Protein AF-B7IYP8-F1 (afdb_monomer_lite)

Radius of gyration: 30.11 Å; chains: 1; bounding box: 53×28×81 Å

Structure (mmCIF, N/CA/C/O backbone):
data_AF-B7IYP8-F1
#
_entry.id   AF-B7IYP8-F1
#
loop_
_atom_site.group_PDB
_atom_site.id
_atom_site.type_symbol
_atom_site.label_atom_id
_atom_site.label_alt_id
_atom_site.label_comp_id
_atom_site.label_asym_id
_atom_site.label_entity_id
_atom_site.label_seq_id
_atom_site.pdbx_PDB_ins_code
_atom_site.Cartn_x
_atom_site.Cartn_y
_atom_site.Cartn_z
_atom_site.occupancy
_atom_site.B_iso_or_equiv
_atom_site.auth_seq_id
_atom_site.auth_comp_id
_atom_site.auth_asym_id
_atom_site.auth_atom_id
_atom_site.pdbx_PDB_model_num
ATOM 1 N N . MET A 1 1 ? 6.182 -3.158 -3.018 1.00 62.81 1 MET A N 1
ATOM 2 C CA . MET A 1 1 ? 6.231 -4.380 -3.868 1.00 62.81 1 MET A CA 1
ATOM 3 C C . MET A 1 1 ? 6.263 -3.983 -5.337 1.00 62.81 1 MET A C 1
ATOM 5 O O . MET A 1 1 ? 7.059 -4.526 -6.098 1.00 62.81 1 MET A O 1
ATOM 9 N N . TYR A 1 2 ? 5.464 -2.987 -5.717 1.00 74.38 2 TYR A N 1
ATOM 10 C CA . TYR A 1 2 ? 5.405 -2.449 -7.070 1.00 74.38 2 TYR A CA 1
ATOM 11 C C . TYR A 1 2 ? 6.669 -1.676 -7.452 1.00 74.38 2 TYR A C 1
ATOM 13 O O . TYR A 1 2 ? 7.077 -1.742 -8.606 1.00 74.38 2 TYR A O 1
ATOM 21 N N . SER A 1 3 ? 7.372 -1.066 -6.489 1.00 72.56 3 SER A N 1
ATOM 22 C CA . SER A 1 3 ? 8.680 -0.442 -6.741 1.00 72.56 3 SER A CA 1
ATOM 23 C C . SER A 1 3 ? 9.766 -1.452 -7.121 1.00 72.56 3 SER A C 1
ATOM 25 O O . SER A 1 3 ? 10.678 -1.119 -7.862 1.00 72.56 3 SER A O 1
ATOM 27 N N . LEU A 1 4 ? 9.699 -2.693 -6.628 1.0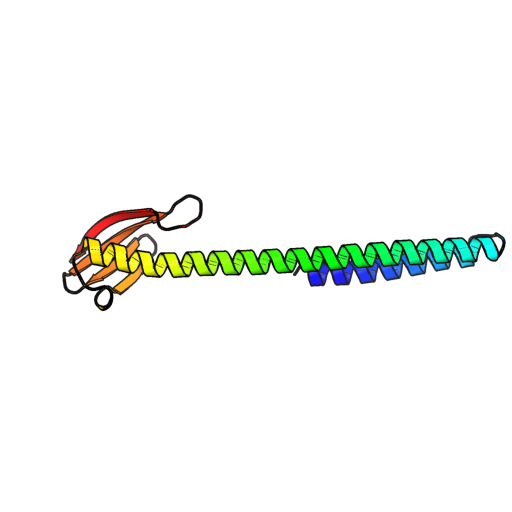0 77.44 4 LEU A N 1
ATOM 28 C CA . LEU A 1 4 ? 10.673 -3.732 -6.988 1.00 77.44 4 LEU A CA 1
ATOM 29 C C . LEU A 1 4 ? 10.415 -4.243 -8.414 1.00 77.44 4 LEU A C 1
ATOM 31 O O . LEU A 1 4 ? 11.342 -4.413 -9.202 1.00 77.44 4 LEU A O 1
ATOM 35 N N . LEU A 1 5 ? 9.136 -4.445 -8.746 1.00 79.56 5 LEU A N 1
ATOM 36 C CA . LEU A 1 5 ? 8.678 -4.818 -10.085 1.00 79.56 5 LEU A CA 1
ATOM 37 C C . LEU A 1 5 ? 8.985 -3.726 -11.116 1.00 79.56 5 LEU A C 1
ATOM 39 O O . LEU A 1 5 ? 9.449 -4.040 -12.210 1.00 79.56 5 LEU A O 1
ATOM 43 N N . SER A 1 6 ? 8.787 -2.451 -10.767 1.00 81.44 6 SER A N 1
ATOM 44 C CA . SER A 1 6 ? 9.129 -1.333 -11.648 1.00 81.44 6 SER A CA 1
ATOM 45 C C . SER A 1 6 ? 10.635 -1.263 -11.900 1.00 81.44 6 SER A C 1
ATOM 47 O O . SER A 1 6 ? 11.053 -1.084 -13.040 1.00 81.44 6 SER A O 1
ATOM 49 N N . LEU A 1 7 ? 11.458 -1.512 -10.879 1.00 80.56 7 LEU A N 1
ATOM 50 C CA . LEU A 1 7 ? 12.918 -1.541 -10.995 1.00 80.56 7 LEU A CA 1
ATOM 51 C C . LEU A 1 7 ? 13.397 -2.704 -11.884 1.00 80.56 7 LEU A C 1
ATOM 53 O O . LEU A 1 7 ? 14.237 -2.508 -12.763 1.00 80.56 7 LEU A O 1
ATOM 57 N N . LEU A 1 8 ? 12.806 -3.894 -11.739 1.00 86.25 8 LEU A N 1
ATOM 58 C CA . LEU A 1 8 ? 13.046 -5.021 -12.648 1.00 86.25 8 LEU A CA 1
ATOM 59 C C . LEU A 1 8 ? 12.645 -4.676 -14.093 1.00 86.25 8 LEU A C 1
ATOM 61 O O . LEU A 1 8 ? 13.406 -4.930 -15.027 1.00 86.25 8 LEU A O 1
ATOM 65 N N . SER A 1 9 ? 11.480 -4.052 -14.277 1.00 84.25 9 SER A N 1
ATOM 66 C CA . SER A 1 9 ? 11.004 -3.607 -15.590 1.00 84.25 9 SER A CA 1
ATOM 67 C C . SER A 1 9 ? 11.943 -2.576 -16.225 1.00 84.25 9 SER A C 1
ATOM 69 O O . SER A 1 9 ? 12.171 -2.626 -17.434 1.00 84.25 9 SER A O 1
ATOM 71 N N . MET A 1 10 ? 12.529 -1.669 -15.436 1.00 86.06 10 MET A N 1
ATOM 72 C CA . MET A 1 10 ? 13.540 -0.725 -15.925 1.00 86.06 10 MET A CA 1
ATOM 73 C C . MET A 1 10 ? 14.792 -1.450 -16.425 1.00 86.06 10 MET A C 1
ATOM 75 O O . MET A 1 10 ? 15.284 -1.124 -17.503 1.00 86.06 10 MET A O 1
ATOM 79 N N . PHE A 1 11 ? 15.291 -2.457 -15.698 1.00 87.88 11 PHE A N 1
ATOM 80 C CA . PHE A 1 11 ? 16.449 -3.237 -16.149 1.00 87.88 11 PHE A CA 1
ATOM 81 C C . PHE A 1 11 ? 16.186 -3.953 -17.474 1.00 87.88 11 PHE A C 1
ATOM 83 O O . PHE A 1 11 ? 17.026 -3.907 -18.373 1.00 87.88 11 PHE A O 1
ATOM 90 N N . ILE A 1 12 ? 15.006 -4.558 -17.628 1.00 90.00 12 ILE A N 1
ATOM 91 C CA . ILE A 1 12 ? 14.602 -5.202 -18.884 1.00 90.00 12 ILE A CA 1
ATOM 92 C C . ILE A 1 12 ? 14.554 -4.173 -20.020 1.00 90.00 12 ILE A C 1
ATOM 94 O O . ILE A 1 12 ? 15.089 -4.428 -21.098 1.00 90.00 12 ILE A O 1
ATOM 98 N N . MET A 1 13 ? 13.985 -2.986 -19.783 1.00 88.88 13 MET A N 1
ATOM 99 C CA . MET A 1 13 ? 13.960 -1.925 -20.794 1.00 88.88 13 MET A CA 1
ATOM 100 C C . MET A 1 13 ? 15.355 -1.441 -21.183 1.00 88.88 13 MET A C 1
ATOM 102 O O . MET A 1 13 ? 15.611 -1.238 -22.366 1.00 88.88 13 MET A O 1
ATOM 106 N N . ILE A 1 14 ? 16.278 -1.300 -20.230 1.00 89.00 14 ILE A N 1
ATOM 107 C CA . ILE A 1 14 ? 17.668 -0.926 -20.527 1.00 89.00 14 ILE A CA 1
ATOM 108 C C . ILE A 1 14 ? 18.321 -1.971 -21.437 1.00 89.00 14 ILE A C 1
ATOM 110 O O . ILE A 1 14 ? 18.944 -1.608 -22.435 1.00 89.00 14 ILE A O 1
ATOM 114 N N . ILE A 1 15 ? 18.134 -3.262 -21.147 1.00 91.56 15 ILE A N 1
ATOM 115 C CA . ILE A 1 15 ? 18.642 -4.351 -21.992 1.00 91.56 15 ILE A CA 1
ATOM 116 C C . ILE A 1 15 ? 18.046 -4.260 -23.404 1.00 91.56 15 ILE A C 1
ATOM 118 O O . ILE A 1 15 ? 18.782 -4.345 -24.385 1.00 91.56 15 ILE A O 1
ATOM 122 N N . LEU A 1 16 ? 16.737 -4.022 -23.526 1.00 88.75 16 LEU A N 1
ATOM 123 C CA . LEU A 1 16 ? 16.075 -3.856 -24.823 1.00 88.75 16 LEU A CA 1
ATOM 124 C C . LEU A 1 16 ? 16.623 -2.660 -25.611 1.00 88.75 16 LEU A C 1
ATOM 126 O O . LEU A 1 16 ? 16.890 -2.792 -26.803 1.00 88.75 16 LEU A O 1
ATOM 130 N N . ILE A 1 17 ? 16.852 -1.517 -24.959 1.00 90.62 17 ILE A N 1
ATOM 131 C CA . ILE A 1 17 ? 17.449 -0.333 -25.596 1.00 90.62 17 ILE A CA 1
ATOM 132 C C . ILE A 1 17 ? 18.843 -0.667 -26.133 1.00 90.62 17 ILE A C 1
ATOM 134 O O . ILE A 1 17 ? 19.159 -0.324 -27.271 1.00 90.62 17 ILE A O 1
ATOM 138 N N . ILE A 1 18 ? 19.665 -1.376 -25.354 1.00 90.44 18 ILE A N 1
ATOM 139 C CA . ILE A 1 18 ? 21.003 -1.803 -25.785 1.00 90.44 18 ILE A CA 1
ATOM 140 C C . ILE A 1 18 ? 20.915 -2.716 -27.014 1.00 90.44 18 ILE A C 1
ATOM 142 O O . ILE A 1 18 ? 21.671 -2.525 -27.966 1.00 90.44 18 ILE A O 1
ATOM 146 N N . LEU A 1 19 ? 19.975 -3.666 -27.035 1.00 91.00 19 LEU A N 1
ATOM 147 C CA . LEU A 1 19 ? 19.762 -4.555 -28.183 1.00 91.00 19 LEU A CA 1
ATOM 148 C C . LEU A 1 19 ? 19.326 -3.786 -29.437 1.00 91.00 19 LEU A C 1
ATOM 150 O O . LEU A 1 19 ? 19.835 -4.051 -30.526 1.00 91.00 19 LEU A O 1
ATOM 154 N N . VAL A 1 20 ? 18.438 -2.798 -29.290 1.00 89.31 20 VAL A N 1
ATOM 155 C CA . VAL A 1 20 ? 18.006 -1.928 -30.396 1.00 89.31 20 VAL A CA 1
ATOM 156 C C . VAL A 1 20 ? 19.180 -1.114 -30.938 1.00 89.31 20 VAL A C 1
ATOM 158 O O . VAL A 1 20 ? 19.398 -1.086 -32.149 1.00 89.31 20 VAL A O 1
ATOM 161 N N . ILE A 1 21 ? 19.982 -0.502 -30.062 1.00 90.06 21 ILE A N 1
ATOM 162 C CA . ILE A 1 21 ? 21.185 0.245 -30.459 1.00 90.06 21 ILE A CA 1
ATOM 163 C C . ILE A 1 21 ? 22.162 -0.674 -31.195 1.00 90.06 21 ILE A C 1
ATOM 165 O O . ILE A 1 21 ? 22.661 -0.314 -32.261 1.00 90.06 21 ILE A O 1
ATOM 169 N N . HIS A 1 22 ? 22.403 -1.875 -30.666 1.00 88.69 22 HIS A N 1
ATOM 170 C CA . HIS A 1 22 ? 23.271 -2.859 -31.302 1.00 88.69 22 HIS A CA 1
ATOM 171 C C . HIS A 1 22 ? 22.778 -3.223 -32.710 1.00 88.69 22 HIS A C 1
ATOM 173 O O . HIS A 1 22 ? 23.574 -3.242 -33.651 1.00 88.69 22 HIS A O 1
ATOM 179 N N . GLY A 1 23 ? 21.469 -3.426 -32.884 1.00 87.50 23 GLY A N 1
ATOM 180 C CA . GLY A 1 23 ? 20.852 -3.658 -34.190 1.00 87.50 23 GLY A CA 1
ATOM 181 C C . GLY A 1 23 ? 21.053 -2.492 -35.162 1.00 87.50 23 GLY A C 1
ATOM 182 O O . GLY A 1 23 ? 21.477 -2.706 -36.296 1.00 87.50 23 GLY A O 1
ATOM 183 N N . ILE A 1 24 ? 20.836 -1.249 -34.719 1.00 87.25 24 ILE A N 1
ATOM 184 C CA . ILE A 1 24 ? 21.041 -0.049 -35.553 1.00 87.25 24 ILE A CA 1
ATOM 185 C C . ILE A 1 24 ? 22.499 0.056 -36.020 1.00 87.25 24 ILE A C 1
ATOM 187 O O . ILE A 1 24 ? 22.769 0.377 -37.179 1.00 87.25 24 ILE A O 1
ATOM 191 N N . VAL A 1 25 ? 23.451 -0.214 -35.126 1.00 86.81 25 VAL A N 1
ATOM 192 C CA . VAL A 1 25 ? 24.881 -0.113 -35.440 1.00 86.81 25 VAL A CA 1
ATOM 193 C C . VAL A 1 25 ? 25.307 -1.188 -36.440 1.00 86.81 25 VAL A C 1
ATOM 195 O O . VAL A 1 25 ? 25.993 -0.860 -37.411 1.00 86.81 25 VAL A O 1
ATOM 198 N N . THR A 1 26 ? 24.892 -2.439 -36.217 1.00 85.94 26 THR A N 1
ATOM 199 C CA . THR A 1 26 ? 25.412 -3.621 -36.928 1.00 85.94 26 THR A CA 1
ATOM 200 C C . THR A 1 26 ? 24.664 -3.973 -38.211 1.00 85.94 26 THR A C 1
ATOM 202 O O . THR A 1 26 ? 25.290 -4.440 -39.156 1.00 85.94 26 THR A O 1
ATOM 205 N N . MET A 1 27 ? 23.347 -3.758 -38.265 1.00 82.62 27 MET A N 1
ATOM 206 C CA . MET A 1 27 ? 22.489 -4.254 -39.354 1.00 82.62 27 MET A CA 1
ATOM 207 C C . MET A 1 27 ? 22.051 -3.160 -40.327 1.00 82.62 27 MET A C 1
ATOM 209 O O . MET A 1 27 ? 21.620 -3.453 -41.440 1.00 82.62 27 MET A O 1
ATOM 213 N N . MET A 1 28 ? 22.116 -1.893 -39.917 1.00 82.31 28 MET A N 1
ATOM 214 C CA . MET A 1 28 ? 21.600 -0.794 -40.724 1.00 82.31 28 MET A CA 1
ATOM 215 C C . MET A 1 28 ? 22.706 -0.245 -41.625 1.00 82.31 28 MET A C 1
ATOM 217 O O . MET A 1 28 ? 23.692 0.285 -41.123 1.00 82.31 28 MET A O 1
ATOM 221 N N . ASP A 1 29 ? 22.554 -0.327 -42.945 1.00 82.88 29 ASP A N 1
ATOM 222 C CA . ASP A 1 29 ? 23.493 0.300 -43.884 1.00 82.88 29 ASP A CA 1
ATOM 223 C C . ASP A 1 29 ? 22.983 1.695 -44.277 1.00 82.88 29 ASP A C 1
ATOM 225 O O . ASP A 1 29 ? 22.190 1.882 -45.202 1.00 82.88 29 ASP A O 1
ATOM 229 N N . ARG A 1 30 ? 23.316 2.677 -43.439 1.00 81.31 30 ARG A N 1
ATOM 230 C CA . ARG A 1 30 ? 22.881 4.077 -43.533 1.00 81.31 30 ARG A CA 1
ATOM 231 C C . ARG A 1 30 ? 24.002 4.994 -43.073 1.00 81.31 30 ARG A C 1
ATOM 233 O O . ARG A 1 30 ? 24.857 4.580 -42.287 1.00 81.31 30 ARG A O 1
ATOM 240 N N . ASP A 1 31 ? 23.921 6.255 -43.484 1.00 88.69 31 ASP A N 1
ATOM 241 C CA . ASP A 1 31 ? 24.843 7.293 -43.037 1.00 88.69 31 ASP A CA 1
ATOM 242 C C . ASP A 1 31 ? 24.926 7.367 -41.510 1.00 88.69 31 ASP A C 1
ATOM 244 O O . ASP A 1 31 ? 23.930 7.235 -40.787 1.00 88.69 31 ASP A O 1
ATOM 248 N N . SER A 1 32 ? 26.138 7.628 -41.023 1.00 84.56 32 SER A N 1
ATOM 249 C CA . SER A 1 32 ? 26.452 7.729 -39.596 1.00 84.56 32 SER A CA 1
ATOM 250 C C . SER A 1 32 ? 25.577 8.753 -38.870 1.00 84.56 32 SER A C 1
ATOM 252 O O . SER A 1 32 ? 25.200 8.524 -37.722 1.00 84.56 32 SER A O 1
ATOM 254 N N . TRP A 1 33 ? 25.192 9.838 -39.550 1.00 84.69 33 TRP A N 1
ATOM 255 C CA . TRP A 1 33 ? 24.304 10.863 -39.001 1.00 84.69 33 TRP A CA 1
ATOM 256 C C . TRP A 1 33 ? 22.910 10.297 -38.682 1.00 84.69 33 TRP A C 1
ATOM 258 O O . TRP A 1 33 ? 22.410 10.496 -37.578 1.00 84.69 33 TRP A O 1
ATOM 268 N N . ILE A 1 34 ? 22.332 9.496 -39.587 1.00 86.00 34 ILE A N 1
ATOM 269 C CA . ILE A 1 34 ? 21.010 8.874 -39.410 1.00 86.00 34 ILE A CA 1
ATOM 270 C C . ILE A 1 34 ? 21.056 7.860 -38.264 1.00 86.00 34 ILE A C 1
ATOM 272 O O . ILE A 1 34 ? 20.159 7.833 -37.419 1.00 86.00 34 ILE A O 1
ATOM 276 N N . LYS A 1 35 ? 22.119 7.045 -38.202 1.00 86.25 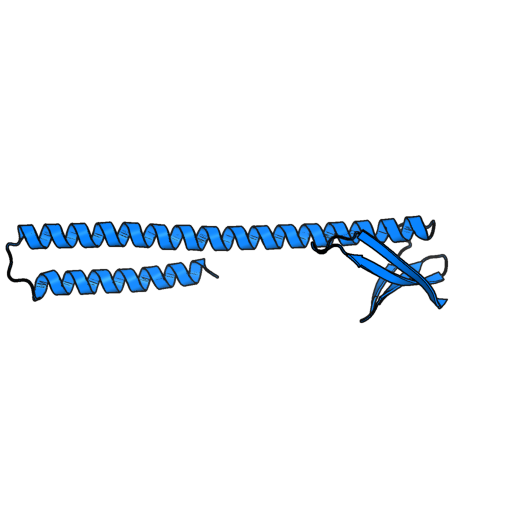35 LYS A N 1
ATOM 277 C CA . LYS A 1 35 ? 22.335 6.098 -37.095 1.00 86.25 35 LYS A CA 1
ATOM 278 C C . LYS A 1 35 ? 22.425 6.823 -35.754 1.00 86.25 35 LYS A C 1
ATOM 280 O O . LYS A 1 35 ? 21.761 6.420 -34.804 1.00 86.25 35 LYS A O 1
ATOM 285 N N . GLY A 1 36 ? 23.207 7.903 -35.695 1.00 84.75 36 GLY A N 1
ATOM 286 C CA . GLY A 1 36 ? 23.356 8.733 -34.502 1.00 84.75 36 GLY A CA 1
ATOM 287 C C . GLY A 1 36 ? 22.015 9.284 -34.023 1.00 84.75 36 GLY A C 1
ATOM 288 O O . GLY A 1 36 ? 21.654 9.084 -32.867 1.00 84.75 36 GLY A O 1
ATOM 289 N N . THR A 1 37 ? 21.231 9.877 -34.927 1.00 89.25 37 THR A N 1
ATOM 290 C CA . THR A 1 37 ? 19.899 10.408 -34.605 1.00 89.25 37 THR A CA 1
ATOM 291 C C . THR A 1 37 ? 18.950 9.329 -34.080 1.00 89.25 37 THR A C 1
ATOM 293 O O . THR A 1 37 ? 18.278 9.547 -33.073 1.00 89.25 37 THR A O 1
ATOM 296 N N . LEU A 1 38 ? 18.913 8.145 -34.700 1.00 88.19 38 LEU A N 1
ATOM 297 C CA . LEU A 1 38 ? 18.054 7.042 -34.249 1.00 88.19 38 LEU A CA 1
ATOM 298 C C . LEU A 1 38 ? 18.461 6.495 -32.876 1.00 88.19 38 LEU A C 1
ATOM 300 O O . LEU A 1 38 ? 17.590 6.198 -32.054 1.00 88.19 38 LEU A O 1
ATOM 304 N N . ILE A 1 39 ? 19.764 6.405 -32.597 1.00 89.31 39 ILE A N 1
ATOM 305 C CA . ILE A 1 39 ? 20.274 6.027 -31.274 1.00 89.31 39 ILE A CA 1
ATOM 306 C C . ILE A 1 39 ? 19.844 7.066 -30.234 1.00 89.31 39 ILE A C 1
ATOM 308 O O . ILE A 1 39 ? 19.298 6.694 -29.197 1.00 89.31 39 ILE A O 1
ATOM 312 N N . THR A 1 40 ? 20.016 8.361 -30.518 1.00 88.38 40 THR A N 1
ATOM 313 C CA . THR A 1 40 ? 19.609 9.437 -29.602 1.00 88.38 40 THR A CA 1
ATOM 314 C C . THR A 1 40 ? 18.111 9.396 -29.300 1.00 88.38 40 THR A C 1
ATOM 316 O O . THR A 1 40 ? 17.727 9.482 -28.135 1.00 88.38 40 THR A O 1
ATOM 319 N N . ILE A 1 41 ? 17.266 9.203 -30.318 1.00 90.06 41 ILE A N 1
ATOM 320 C CA . ILE A 1 41 ? 15.811 9.081 -30.142 1.00 90.06 41 ILE A CA 1
ATOM 321 C C . ILE A 1 41 ? 15.468 7.857 -29.283 1.00 90.06 41 ILE A C 1
ATOM 323 O O . ILE A 1 41 ? 14.664 7.965 -28.357 1.00 90.06 41 ILE A O 1
ATOM 327 N N . SER A 1 42 ? 16.107 6.714 -29.542 1.00 87.69 42 SER A N 1
ATOM 328 C CA . SER A 1 42 ? 15.870 5.471 -28.794 1.00 87.69 42 SER A CA 1
ATOM 329 C C . SER A 1 42 ? 16.240 5.615 -27.316 1.00 87.69 42 SER A C 1
ATOM 331 O O . SER A 1 42 ? 15.484 5.197 -26.440 1.00 87.69 42 SER A O 1
ATOM 333 N N . VAL A 1 43 ? 17.373 6.262 -27.024 1.00 89.25 43 VAL A N 1
ATOM 334 C CA . VAL A 1 43 ? 17.807 6.536 -25.647 1.00 89.25 43 VAL A CA 1
ATOM 335 C C . VAL A 1 43 ? 16.873 7.533 -24.960 1.00 89.25 43 VAL A C 1
ATOM 337 O O . VAL A 1 43 ? 16.518 7.319 -23.801 1.00 89.25 43 VAL A O 1
ATOM 340 N N . MET A 1 44 ? 16.434 8.593 -25.651 1.00 90.44 44 MET A N 1
ATOM 341 C CA . MET A 1 44 ? 15.486 9.563 -25.089 1.00 90.44 44 MET A CA 1
ATOM 342 C C . MET A 1 44 ? 14.146 8.911 -24.740 1.00 90.44 44 MET A C 1
ATOM 344 O O . MET A 1 44 ? 13.695 9.021 -23.601 1.00 90.44 44 MET A O 1
ATOM 348 N N . LEU A 1 45 ? 13.535 8.193 -25.686 1.00 89.50 45 LEU A N 1
ATOM 349 C CA . LEU A 1 45 ? 12.261 7.500 -25.466 1.00 89.50 45 LEU A CA 1
ATOM 350 C C . LEU A 1 45 ? 12.376 6.451 -24.359 1.00 89.50 45 LEU A C 1
ATOM 352 O O . LEU A 1 45 ? 11.509 6.368 -23.486 1.00 89.50 45 LEU A O 1
ATOM 356 N N . GLY A 1 46 ? 13.470 5.690 -24.354 1.00 88.69 46 GLY A N 1
ATOM 357 C CA . GLY A 1 46 ? 13.753 4.707 -23.318 1.00 88.69 46 GLY A CA 1
ATOM 358 C C . GLY A 1 46 ? 13.894 5.329 -21.928 1.00 88.69 46 GLY A C 1
ATOM 359 O O . GLY A 1 46 ? 13.301 4.841 -20.969 1.00 88.69 46 GLY A O 1
ATOM 360 N N . SER A 1 47 ? 14.609 6.450 -21.822 1.00 87.19 47 SER A N 1
ATOM 361 C CA . SER A 1 47 ? 14.811 7.163 -20.554 1.00 87.19 47 SER A CA 1
ATOM 362 C C . SER A 1 47 ? 13.503 7.733 -20.001 1.00 87.19 47 SER A C 1
ATOM 364 O O . SER A 1 47 ? 13.224 7.581 -18.812 1.00 87.19 47 SER A O 1
ATOM 366 N N . VAL A 1 48 ? 12.671 8.333 -20.860 1.00 89.88 48 VAL A N 1
ATOM 367 C CA . VAL A 1 48 ? 11.340 8.835 -20.477 1.00 89.88 48 VAL A CA 1
ATOM 368 C C . VAL A 1 48 ? 10.453 7.686 -19.997 1.00 89.88 48 VAL A C 1
ATOM 370 O O . VAL A 1 48 ? 9.842 7.780 -18.936 1.00 89.88 48 VAL A O 1
ATOM 373 N N . SER A 1 49 ? 10.440 6.569 -20.724 1.00 86.44 49 SER A N 1
ATOM 374 C CA . SER A 1 49 ? 9.652 5.386 -20.358 1.00 86.44 49 SER A CA 1
ATOM 375 C C . SER A 1 49 ? 10.093 4.806 -19.009 1.00 86.44 49 SER A C 1
ATOM 377 O O . SER A 1 49 ? 9.258 4.482 -18.167 1.00 86.44 49 SER A O 1
ATOM 379 N N . CYS A 1 50 ? 11.405 4.723 -18.763 1.00 86.44 50 CYS A N 1
ATOM 380 C CA . CYS A 1 50 ? 11.961 4.282 -17.482 1.00 86.44 50 CYS A CA 1
ATOM 381 C C . CYS A 1 50 ? 11.517 5.187 -16.324 1.00 86.44 50 CYS A C 1
ATOM 383 O O . CYS A 1 50 ? 11.158 4.684 -15.259 1.00 86.44 50 CYS A O 1
ATOM 385 N N . TYR A 1 51 ? 11.514 6.507 -16.531 1.00 86.56 51 TYR A N 1
ATOM 386 C CA . TYR A 1 51 ? 11.063 7.465 -15.524 1.00 86.56 51 TYR A CA 1
ATOM 387 C C . TYR A 1 51 ? 9.587 7.261 -15.157 1.00 86.56 51 TYR A C 1
ATOM 389 O O . TYR A 1 51 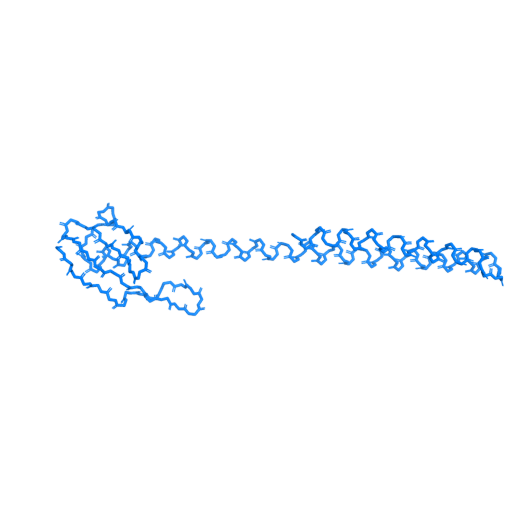? 9.275 7.164 -13.971 1.00 86.56 51 TYR A O 1
ATOM 397 N N . PHE A 1 52 ? 8.705 7.125 -16.153 1.00 86.12 52 PHE A N 1
ATOM 398 C CA . PHE A 1 52 ? 7.274 6.889 -15.922 1.00 86.12 52 PHE A CA 1
ATOM 399 C C . PHE A 1 52 ? 7.011 5.589 -15.156 1.00 86.12 52 PHE A C 1
ATOM 401 O O . PHE A 1 52 ? 6.275 5.585 -14.174 1.00 86.12 52 PHE A O 1
ATOM 408 N N . ILE A 1 53 ? 7.652 4.485 -15.554 1.00 85.25 53 ILE A N 1
ATOM 409 C CA . ILE A 1 53 ? 7.486 3.190 -14.874 1.00 85.25 53 ILE A CA 1
ATOM 410 C C . ILE A 1 53 ? 7.922 3.281 -13.407 1.00 85.25 53 ILE A C 1
ATOM 412 O O . ILE A 1 53 ? 7.254 2.752 -12.515 1.00 85.25 53 ILE A O 1
ATOM 416 N N . TYR A 1 54 ? 9.027 3.977 -13.138 1.00 81.88 54 TYR A N 1
ATOM 417 C CA . TYR A 1 54 ? 9.502 4.173 -11.775 1.00 81.88 54 TYR A CA 1
ATOM 418 C C . TYR A 1 54 ? 8.566 5.061 -10.946 1.00 81.88 54 TYR A C 1
ATOM 420 O O . TYR A 1 54 ? 8.272 4.726 -9.795 1.00 81.88 54 TYR A O 1
ATOM 428 N N . SER A 1 55 ? 8.085 6.177 -11.509 1.00 83.06 55 SER A N 1
ATOM 429 C CA . SER A 1 55 ? 7.203 7.106 -10.794 1.00 83.06 55 SER A CA 1
ATOM 430 C C . SER A 1 55 ? 5.867 6.460 -10.436 1.00 83.06 55 SER A C 1
ATOM 432 O O . SER A 1 55 ? 5.423 6.587 -9.296 1.00 83.06 55 SER A O 1
ATOM 434 N N . GLU A 1 56 ? 5.275 5.717 -11.371 1.00 82.19 56 GLU A N 1
ATOM 435 C CA . GLU A 1 56 ? 4.034 4.965 -11.155 1.00 82.19 56 GLU A CA 1
ATOM 436 C C . GLU A 1 56 ? 4.221 3.880 -10.091 1.00 82.19 56 GLU A C 1
ATOM 438 O O . GLU A 1 56 ? 3.456 3.809 -9.131 1.00 82.19 56 GLU A O 1
ATOM 443 N N . GLY A 1 57 ? 5.299 3.089 -10.182 1.00 77.81 57 GLY A N 1
ATOM 444 C CA . GLY A 1 57 ? 5.592 2.054 -9.186 1.00 77.81 57 GLY A CA 1
ATOM 445 C C . GLY A 1 57 ? 5.754 2.615 -7.768 1.00 77.81 57 GLY A C 1
ATOM 446 O O . GLY A 1 57 ? 5.269 2.020 -6.803 1.00 77.81 57 GLY A O 1
ATOM 447 N N . ARG A 1 58 ? 6.382 3.791 -7.640 1.00 80.44 58 ARG A N 1
ATOM 448 C CA . ARG A 1 58 ? 6.539 4.486 -6.355 1.00 80.44 58 ARG A CA 1
ATOM 449 C C . ARG A 1 58 ? 5.221 5.065 -5.840 1.00 80.44 58 ARG A C 1
ATOM 451 O O . ARG A 1 58 ? 4.969 5.005 -4.638 1.00 80.44 58 ARG A O 1
ATOM 458 N N . SER A 1 59 ? 4.400 5.635 -6.721 1.00 81.69 59 SER A N 1
ATOM 459 C CA . SER A 1 59 ? 3.090 6.185 -6.358 1.00 81.69 59 SER A CA 1
ATOM 460 C C . SER A 1 59 ? 2.136 5.085 -5.887 1.00 81.69 59 SER A C 1
ATOM 462 O O . SER A 1 59 ? 1.512 5.233 -4.838 1.00 81.69 59 SER A O 1
ATOM 464 N N . ALA A 1 60 ? 2.115 3.943 -6.580 1.00 76.50 60 ALA A N 1
ATOM 465 C CA . ALA A 1 60 ? 1.319 2.781 -6.198 1.00 76.50 60 ALA A CA 1
ATOM 466 C C . ALA A 1 60 ? 1.709 2.237 -4.814 1.00 76.50 60 ALA A C 1
ATOM 468 O O . ALA A 1 60 ? 0.843 2.004 -3.972 1.00 76.50 60 ALA A O 1
ATOM 469 N N . ASP A 1 61 ? 3.010 2.089 -4.538 1.00 77.12 61 ASP A N 1
ATOM 470 C CA . ASP A 1 61 ? 3.470 1.665 -3.210 1.00 77.12 61 ASP A CA 1
ATOM 471 C C . ASP A 1 61 ? 3.096 2.697 -2.122 1.00 77.12 61 ASP A C 1
ATOM 473 O O . ASP A 1 61 ? 2.717 2.306 -1.017 1.00 77.12 61 ASP A O 1
ATOM 477 N N . ALA A 1 62 ? 3.149 4.002 -2.416 1.00 77.00 62 ALA A N 1
ATOM 478 C CA . ALA A 1 62 ? 2.750 5.046 -1.469 1.00 77.00 62 ALA A CA 1
ATOM 479 C C . ALA A 1 62 ? 1.245 5.016 -1.153 1.00 77.00 62 ALA A C 1
ATOM 481 O O . ALA A 1 62 ? 0.877 5.095 0.019 1.00 77.00 62 ALA A O 1
ATOM 482 N N . ALA A 1 63 ? 0.396 4.839 -2.168 1.00 78.38 63 ALA A N 1
ATOM 483 C CA . ALA A 1 63 ? -1.054 4.738 -2.003 1.00 78.38 63 ALA A CA 1
ATOM 484 C C . ALA A 1 63 ? -1.451 3.525 -1.147 1.00 78.38 63 ALA A C 1
ATOM 486 O O . ALA A 1 63 ? -2.316 3.627 -0.284 1.00 78.38 63 ALA A O 1
ATOM 487 N N . ILE A 1 64 ? -0.765 2.393 -1.329 1.00 76.38 64 ILE A N 1
ATOM 488 C CA . ILE A 1 64 ? -0.979 1.189 -0.516 1.00 76.38 64 ILE A CA 1
ATOM 489 C C . ILE A 1 64 ? -0.560 1.425 0.938 1.00 76.38 64 ILE A C 1
ATOM 491 O O . ILE A 1 64 ? -1.260 1.039 1.869 1.00 76.38 64 ILE A O 1
ATOM 495 N N . ILE A 1 65 ? 0.582 2.075 1.170 1.00 81.88 65 ILE A N 1
ATOM 496 C CA . ILE A 1 65 ? 1.007 2.413 2.536 1.00 81.88 65 ILE A CA 1
ATOM 497 C C . ILE A 1 65 ? -0.018 3.336 3.204 1.00 81.88 65 ILE A C 1
ATOM 499 O O . ILE A 1 65 ? -0.290 3.203 4.398 1.00 81.88 65 ILE A O 1
ATOM 503 N N . GLU A 1 66 ? -0.578 4.281 2.454 1.00 80.94 66 GLU A N 1
ATOM 504 C CA . GLU A 1 66 ? -1.611 5.180 2.953 1.00 80.94 66 GLU A CA 1
ATOM 505 C C . GLU A 1 66 ? -2.918 4.443 3.266 1.00 80.94 66 GLU A C 1
ATOM 507 O O . GLU A 1 66 ? -3.474 4.659 4.344 1.00 80.94 66 GLU A O 1
ATOM 512 N N . SER A 1 67 ? -3.351 3.510 2.412 1.00 79.31 67 SER A N 1
ATOM 513 C CA . SER A 1 67 ? -4.543 2.696 2.671 1.00 79.31 67 SER A CA 1
ATOM 514 C C . SER A 1 67 ? -4.379 1.843 3.929 1.00 79.31 67 SER A C 1
ATOM 516 O O . SER A 1 67 ? -5.242 1.883 4.800 1.00 79.31 67 SER A O 1
ATOM 518 N N . TYR A 1 68 ? -3.233 1.175 4.107 1.00 78.75 68 TYR A N 1
ATOM 519 C CA . TYR A 1 68 ? -2.951 0.413 5.329 1.00 78.75 68 TYR A CA 1
ATOM 520 C C . TYR A 1 68 ? -2.926 1.298 6.579 1.00 78.75 68 TYR A C 1
ATOM 522 O O . TYR A 1 68 ? -3.425 0.909 7.633 1.00 78.75 68 TYR A O 1
ATOM 530 N N . LYS A 1 69 ? -2.372 2.513 6.487 1.00 82.38 69 LYS A N 1
ATOM 531 C CA . LYS A 1 69 ? -2.421 3.474 7.601 1.00 82.38 69 LYS A CA 1
ATOM 532 C C . LYS A 1 69 ? -3.851 3.898 7.919 1.00 82.38 69 LYS A C 1
ATOM 534 O O . LYS A 1 69 ? -4.175 4.097 9.088 1.00 82.38 69 LYS A O 1
ATOM 539 N N . GLN A 1 70 ? -4.687 4.080 6.904 1.00 80.94 70 GLN A N 1
ATOM 540 C CA . GLN A 1 70 ? -6.087 4.437 7.089 1.00 80.94 70 GLN A CA 1
ATOM 541 C C . GLN A 1 70 ? -6.875 3.287 7.724 1.00 80.94 70 GLN A C 1
ATOM 543 O O . GLN A 1 70 ? -7.619 3.530 8.671 1.00 80.94 70 GLN A O 1
ATOM 548 N N . GLU A 1 71 ? -6.672 2.051 7.272 1.00 79.69 71 GLU A N 1
ATOM 549 C CA . GLU A 1 71 ? -7.269 0.853 7.871 1.00 79.69 71 GLU A CA 1
ATOM 550 C C . GLU A 1 71 ? -6.846 0.682 9.333 1.00 79.69 71 GLU A C 1
ATOM 552 O O . GLU A 1 71 ? -7.699 0.507 10.200 1.00 79.69 71 GLU A O 1
ATOM 557 N N . ALA A 1 72 ? -5.554 0.839 9.636 1.00 78.94 72 ALA A N 1
ATOM 558 C CA . ALA A 1 72 ? -5.051 0.780 11.007 1.00 78.94 72 ALA A CA 1
ATOM 559 C C . ALA A 1 72 ? -5.703 1.844 11.907 1.00 78.94 72 ALA A C 1
ATOM 561 O O . ALA A 1 72 ? -6.113 1.542 13.026 1.00 78.94 72 ALA A O 1
ATOM 562 N N . LYS A 1 73 ? -5.875 3.076 11.404 1.00 82.06 73 LYS A N 1
ATOM 563 C CA . LYS A 1 73 ? -6.595 4.139 12.127 1.00 82.06 73 LYS A CA 1
ATOM 564 C C . LYS A 1 73 ? -8.068 3.805 12.348 1.00 82.06 73 LYS A C 1
ATOM 566 O O . LYS A 1 73 ? -8.605 4.112 13.408 1.00 82.06 73 LYS A O 1
ATOM 571 N N . ILE A 1 74 ? -8.734 3.208 11.358 1.00 79.88 74 ILE A N 1
ATOM 572 C CA . ILE A 1 74 ? -10.127 2.763 11.497 1.00 79.88 74 ILE A CA 1
ATOM 573 C C . ILE A 1 74 ? -10.217 1.686 12.578 1.00 79.88 74 ILE A C 1
ATOM 575 O O . ILE A 1 74 ? -11.090 1.761 13.437 1.00 79.88 74 ILE A O 1
ATOM 579 N N . GLN A 1 75 ? -9.293 0.726 12.583 1.00 81.69 75 GLN A N 1
ATOM 580 C CA . GLN A 1 75 ? -9.263 -0.347 13.569 1.00 81.69 75 GLN A CA 1
ATOM 581 C C . GLN A 1 75 ? -9.003 0.175 14.990 1.00 81.69 75 GLN A C 1
ATOM 583 O O . GLN A 1 75 ? -9.699 -0.228 15.921 1.00 81.69 75 GLN A O 1
ATOM 588 N N . GLU A 1 76 ? -8.059 1.102 15.154 1.00 83.25 76 GLU A N 1
ATOM 589 C CA . GLU A 1 76 ? -7.783 1.763 16.433 1.00 83.25 76 GLU A CA 1
ATOM 590 C C . GLU A 1 76 ? -9.011 2.538 16.937 1.00 83.25 76 GLU A C 1
ATOM 592 O O . GLU A 1 76 ? -9.429 2.367 18.084 1.00 83.25 76 GLU A O 1
ATOM 597 N N . ASN A 1 77 ? -9.649 3.334 16.069 1.00 83.19 77 ASN A N 1
ATOM 598 C CA . ASN A 1 77 ? -10.849 4.081 16.447 1.00 83.19 77 ASN A CA 1
ATOM 599 C C . ASN A 1 77 ? -12.008 3.144 16.816 1.00 83.19 77 ASN A C 1
ATOM 601 O O . ASN A 1 77 ? -12.668 3.349 17.832 1.00 83.19 77 ASN A O 1
ATOM 605 N N . ASN A 1 78 ? -12.207 2.074 16.041 1.00 84.44 78 ASN A N 1
ATOM 606 C CA . ASN A 1 78 ? -13.211 1.057 16.331 1.00 84.44 78 ASN A CA 1
ATOM 607 C C . ASN A 1 78 ? -12.976 0.408 17.698 1.00 84.44 78 ASN A C 1
ATOM 609 O O . ASN A 1 78 ? -13.937 0.214 18.432 1.00 84.44 78 ASN A O 1
ATOM 613 N N . GLN A 1 79 ? -11.732 0.083 18.069 1.00 82.88 79 GLN A N 1
ATOM 614 C CA . GLN A 1 79 ? -11.448 -0.468 19.398 1.00 82.88 79 GLN A CA 1
ATOM 615 C C . GLN A 1 79 ? -11.883 0.505 20.496 1.00 82.88 79 GLN A C 1
ATOM 617 O O . GLN A 1 79 ? -12.654 0.126 21.375 1.00 82.88 79 GLN A O 1
ATOM 622 N N . VAL A 1 80 ? -11.461 1.769 20.422 1.00 85.00 80 VAL A N 1
ATOM 623 C CA . VAL A 1 80 ? -11.826 2.786 21.422 1.00 85.00 80 VAL A CA 1
ATOM 624 C C . VAL A 1 80 ? -13.346 2.977 21.504 1.00 85.00 80 VAL A C 1
ATOM 626 O O . VAL A 1 80 ? -13.901 3.082 22.601 1.00 85.00 80 VAL A O 1
ATOM 629 N N . GLU A 1 81 ? -14.037 2.998 20.365 1.00 85.00 81 GLU A N 1
ATOM 630 C CA . GLU A 1 81 ? -15.496 3.119 20.311 1.00 85.00 81 GLU A CA 1
ATOM 631 C C . GLU A 1 81 ? -16.218 1.884 20.863 1.00 85.00 81 GLU A C 1
ATOM 633 O O . GLU A 1 81 ? -17.220 2.044 21.559 1.00 85.00 81 GLU A O 1
ATOM 638 N N . GLN A 1 82 ? -15.699 0.669 20.644 1.00 85.81 82 GLN A N 1
ATOM 639 C CA . GLN A 1 82 ? -16.255 -0.560 21.227 1.00 85.81 82 GLN A CA 1
ATOM 640 C C . GLN A 1 82 ? -16.273 -0.489 22.750 1.00 85.81 82 GLN A C 1
ATOM 642 O O . GLN A 1 82 ? -17.315 -0.720 23.365 1.00 85.81 82 GLN A O 1
ATOM 647 N N . TYR A 1 83 ? -15.144 -0.128 23.361 1.00 85.00 83 TYR A N 1
ATOM 648 C CA . TYR A 1 83 ? -15.053 -0.002 24.814 1.00 85.00 83 TYR A CA 1
ATOM 649 C C . TYR A 1 83 ? -16.025 1.051 25.358 1.00 85.00 83 TYR A C 1
ATOM 651 O O . TYR A 1 83 ? -16.705 0.795 26.351 1.00 85.00 83 TYR A O 1
ATOM 659 N N . LYS A 1 84 ? -16.145 2.206 24.688 1.00 86.56 84 LYS A N 1
ATOM 660 C CA . LYS A 1 84 ? -17.091 3.264 25.078 1.00 86.56 84 LYS A CA 1
ATOM 661 C C . LYS A 1 84 ? -18.547 2.820 24.963 1.00 86.56 84 LYS A C 1
ATOM 663 O O . LYS A 1 84 ? -19.292 2.957 25.923 1.00 86.56 84 LYS A O 1
ATOM 668 N N . LEU A 1 85 ? -18.947 2.234 23.834 1.00 87.12 85 LEU A N 1
ATOM 669 C CA . LEU A 1 85 ? -20.325 1.779 23.616 1.00 87.12 85 LEU A CA 1
ATOM 670 C C . LEU A 1 85 ? -20.749 0.712 24.625 1.00 87.12 85 LEU A C 1
ATOM 672 O O . LEU A 1 85 ? -21.884 0.714 25.100 1.00 87.12 85 LEU A O 1
ATOM 676 N N . VAL A 1 86 ? -19.840 -0.205 24.952 1.00 86.62 86 VAL A N 1
ATOM 677 C CA . VAL A 1 86 ? -20.091 -1.251 25.943 1.00 86.62 86 VAL A CA 1
ATOM 678 C C . VAL A 1 86 ? -20.178 -0.659 27.349 1.00 86.62 86 VAL A C 1
ATOM 680 O O . VAL A 1 86 ? -21.103 -1.000 28.086 1.00 86.62 86 VAL A O 1
ATOM 683 N N . ALA A 1 87 ? -19.267 0.250 27.706 1.00 87.19 87 ALA A N 1
ATOM 684 C CA . ALA A 1 87 ? -19.284 0.948 28.989 1.00 87.19 87 ALA A CA 1
ATOM 685 C C . ALA A 1 87 ? -20.578 1.754 29.181 1.00 87.19 87 ALA A C 1
ATOM 687 O O . ALA A 1 87 ? -21.236 1.612 30.213 1.00 87.19 87 ALA A O 1
ATOM 688 N N . ASP A 1 88 ? -21.005 2.503 28.162 1.00 87.56 88 ASP A N 1
ATOM 689 C CA . ASP A 1 88 ? -22.242 3.287 28.181 1.00 87.56 88 ASP A CA 1
ATOM 690 C C . ASP A 1 88 ? -23.476 2.386 28.318 1.00 87.56 88 ASP A C 1
ATOM 692 O O . ASP A 1 88 ? -24.339 2.625 29.168 1.00 87.56 88 ASP A O 1
ATOM 696 N N . LYS A 1 89 ? -23.553 1.299 27.535 1.00 85.81 89 LYS A N 1
ATOM 697 C CA . LYS A 1 89 ? -24.709 0.388 27.550 1.00 85.81 89 LYS A CA 1
ATOM 698 C C . LYS A 1 89 ? -24.818 -0.404 28.851 1.00 85.81 89 LYS A C 1
ATOM 700 O O . LYS A 1 89 ? -25.925 -0.664 29.318 1.00 85.81 89 LYS A O 1
ATOM 705 N N . LEU A 1 90 ? -23.685 -0.759 29.455 1.00 86.31 90 LEU A N 1
ATOM 706 C CA . LEU A 1 90 ? -23.635 -1.424 30.757 1.00 86.31 90 LEU A CA 1
ATOM 707 C C . LEU A 1 90 ? -23.602 -0.436 31.929 1.00 86.31 90 LEU A C 1
ATOM 709 O O . LEU A 1 90 ? -23.613 -0.882 33.076 1.00 86.31 90 LEU A O 1
ATOM 713 N N . GLN A 1 91 ? -23.597 0.880 31.683 1.00 87.19 91 GLN A N 1
ATOM 714 C CA . GLN A 1 91 ? -23.435 1.934 32.693 1.00 87.19 91 GLN A CA 1
ATOM 715 C C . GLN A 1 91 ? -22.258 1.651 33.646 1.00 87.19 91 GLN A C 1
ATOM 717 O O . GLN A 1 91 ? -22.414 1.688 34.872 1.00 87.19 91 GLN A O 1
ATOM 722 N N . THR A 1 92 ? -21.113 1.260 33.091 1.00 86.38 92 THR A N 1
ATOM 723 C CA . THR A 1 92 ? -19.865 1.014 33.826 1.00 86.38 92 THR A CA 1
ATOM 724 C C . THR A 1 92 ? -18.756 1.918 33.288 1.00 86.38 92 THR A C 1
ATOM 726 O O . THR A 1 92 ? -18.950 2.649 32.321 1.00 86.38 92 THR A O 1
ATOM 729 N N . GLN A 1 93 ? -17.604 1.923 33.946 1.00 84.31 93 GLN A N 1
ATOM 730 C CA . GLN A 1 93 ? -16.448 2.689 33.494 1.00 84.31 93 GLN A CA 1
ATOM 731 C C . GLN A 1 93 ? -15.643 1.874 32.473 1.00 84.31 93 GLN A C 1
ATOM 733 O O . GLN A 1 93 ? -15.560 0.651 32.569 1.00 84.31 93 GLN A O 1
ATOM 738 N N . VAL A 1 94 ? -15.058 2.555 31.484 1.00 83.81 94 VAL A N 1
ATOM 739 C CA . VAL A 1 94 ? -14.311 1.931 30.375 1.00 83.81 94 VAL A CA 1
ATOM 740 C C . VAL A 1 94 ? -13.137 1.072 30.863 1.00 83.81 94 VAL A C 1
ATOM 742 O O . VAL A 1 94 ? -12.884 0.009 30.308 1.00 83.81 94 VAL A O 1
ATOM 745 N N . ASP A 1 95 ? -12.454 1.496 31.925 1.00 85.12 95 ASP A N 1
ATOM 746 C CA . ASP A 1 95 ? -11.330 0.792 32.560 1.00 85.12 95 ASP A CA 1
ATOM 747 C C . ASP A 1 95 ? -11.726 -0.539 33.216 1.00 85.12 95 ASP A C 1
ATOM 749 O O . ASP A 1 95 ? -10.875 -1.395 33.452 1.00 85.12 95 ASP A O 1
ATOM 753 N N . LYS A 1 96 ? -13.019 -0.736 33.480 1.00 82.81 96 LYS A N 1
ATOM 754 C CA . LYS A 1 96 ? -13.571 -1.976 34.033 1.00 82.81 96 LYS A CA 1
ATOM 755 C C . LYS A 1 96 ? -14.126 -2.918 32.972 1.00 82.81 96 LYS A C 1
ATOM 757 O O . LYS A 1 96 ? -14.658 -3.966 33.328 1.00 82.81 96 LYS A O 1
ATOM 762 N N . VAL A 1 97 ? -14.041 -2.556 31.693 1.00 86.69 97 VAL A N 1
ATOM 763 C CA . VAL A 1 97 ? -14.504 -3.385 30.579 1.00 86.69 97 VAL A CA 1
ATOM 764 C C . VAL A 1 97 ? -13.320 -4.137 29.986 1.00 86.69 97 VAL A C 1
ATOM 766 O O . VAL A 1 97 ? -12.389 -3.538 29.460 1.00 86.69 97 VAL A O 1
ATOM 769 N N . ILE A 1 98 ? -13.380 -5.465 30.017 1.00 87.62 98 ILE A N 1
ATOM 770 C CA . ILE A 1 98 ? -12.420 -6.342 29.342 1.00 87.62 98 ILE A CA 1
ATOM 771 C C . ILE A 1 98 ? -13.141 -7.009 28.171 1.00 87.62 98 ILE A C 1
ATOM 773 O O . ILE A 1 98 ? -14.161 -7.667 28.369 1.00 87.62 98 ILE A O 1
ATOM 777 N N . LEU A 1 99 ? -12.618 -6.825 26.960 1.00 86.94 99 LEU A N 1
ATOM 778 C CA . LEU A 1 99 ? -13.124 -7.438 25.732 1.00 86.94 99 LEU A CA 1
ATOM 779 C C . LEU A 1 99 ? -12.168 -8.551 25.297 1.00 86.94 99 LEU A C 1
ATOM 781 O O . LEU A 1 99 ? -10.984 -8.296 25.099 1.00 86.94 99 LEU A O 1
ATOM 785 N N . GLU A 1 100 ? -12.689 -9.762 25.132 1.00 86.94 100 GLU A N 1
ATOM 786 C CA . GLU A 1 100 ? -11.959 -10.924 24.615 1.00 86.94 100 GLU A CA 1
ATOM 787 C C . GLU A 1 100 ? -12.620 -11.390 23.314 1.00 86.94 100 GLU A C 1
ATOM 789 O O . GLU A 1 100 ? -13.840 -11.565 23.266 1.00 86.94 100 GLU A O 1
ATOM 794 N N . ASP A 1 101 ? -11.833 -11.594 22.260 1.00 85.25 101 ASP A N 1
ATOM 795 C CA . ASP A 1 101 ? -12.324 -12.140 20.993 1.00 85.25 101 ASP A CA 1
ATOM 796 C C . ASP A 1 101 ? -12.483 -13.665 21.089 1.00 85.25 101 ASP A C 1
ATOM 798 O O . ASP A 1 101 ? -11.517 -14.386 21.339 1.00 85.25 101 ASP A O 1
ATOM 802 N N . ILE A 1 102 ? -13.711 -14.153 20.894 1.00 84.88 102 ILE A N 1
ATOM 803 C CA . ILE A 1 102 ? -14.055 -15.570 20.708 1.00 84.88 102 ILE A CA 1
ATOM 804 C C . ILE A 1 102 ? -14.573 -15.717 19.268 1.00 84.88 102 ILE A C 1
ATOM 806 O O . ILE A 1 102 ? -15.150 -14.770 18.740 1.00 84.88 102 ILE A O 1
ATOM 810 N N . GLU A 1 103 ? -14.350 -16.867 18.617 1.00 77.00 103 GLU A N 1
ATOM 811 C CA . GLU A 1 103 ? -14.583 -17.075 17.168 1.00 77.00 103 GLU A CA 1
ATOM 812 C C . GLU A 1 103 ? -15.872 -16.432 16.621 1.00 77.00 103 GLU A C 1
ATOM 814 O O . GLU A 1 103 ? -15.815 -15.743 15.606 1.00 77.00 103 GLU A O 1
ATOM 819 N N . ASP A 1 104 ? -16.998 -16.575 17.327 1.00 79.81 104 ASP A N 1
ATOM 820 C CA . ASP A 1 104 ? -18.301 -16.066 16.877 1.00 79.81 104 ASP A CA 1
ATOM 821 C C . ASP A 1 104 ? -18.806 -14.830 17.645 1.00 79.81 104 ASP A C 1
ATOM 823 O O . ASP A 1 104 ? -19.869 -14.292 17.330 1.00 79.81 104 ASP A O 1
ATOM 827 N N . TYR A 1 105 ? -18.121 -14.397 18.708 1.00 83.25 105 TYR A N 1
ATOM 828 C CA . TYR A 1 105 ? -18.579 -13.289 19.553 1.00 83.25 105 TYR A CA 1
ATOM 829 C C . TYR A 1 105 ? -17.465 -12.695 20.412 1.00 83.25 105 TYR A C 1
ATOM 831 O O . TYR A 1 105 ? -16.504 -13.359 20.776 1.00 83.25 105 TYR A O 1
ATOM 839 N N . LYS A 1 106 ? -17.638 -11.452 20.859 1.00 87.12 106 LYS A N 1
ATOM 840 C CA . LYS A 1 106 ? -16.769 -10.870 21.885 1.00 87.12 106 LYS A CA 1
ATOM 841 C C . LYS A 1 106 ? -17.313 -11.188 23.270 1.00 87.12 106 LYS A C 1
ATOM 843 O O . LYS A 1 106 ? -18.475 -10.918 23.568 1.00 87.12 106 LYS A O 1
ATOM 848 N N . LYS A 1 107 ? -16.488 -11.748 24.146 1.00 89.19 107 LYS A N 1
ATOM 849 C CA . LYS A 1 107 ? -16.816 -11.867 25.566 1.00 89.19 107 LYS A CA 1
ATOM 850 C C . LYS A 1 107 ? -16.464 -10.555 26.257 1.00 89.19 107 LYS A C 1
ATOM 852 O O . LYS A 1 107 ? -15.331 -10.092 26.192 1.00 89.19 107 LYS A O 1
ATOM 857 N N . VAL A 1 108 ? -17.443 -9.965 26.929 1.00 89.88 108 VAL A N 1
ATOM 858 C CA . VAL A 1 108 ? -17.279 -8.754 27.731 1.00 89.88 108 VAL A CA 1
ATOM 859 C C . VAL A 1 108 ? -17.276 -9.147 29.194 1.00 89.88 108 VAL A C 1
ATOM 861 O O . VAL A 1 108 ? -18.265 -9.679 29.688 1.00 89.88 108 VAL A O 1
ATOM 864 N N . THR A 1 109 ? -16.203 -8.854 29.910 1.00 87.62 109 THR A N 1
ATOM 865 C CA . THR A 1 109 ? -16.154 -9.004 31.365 1.00 87.62 109 THR A CA 1
ATOM 866 C C . THR A 1 109 ? -16.176 -7.620 31.995 1.00 87.62 109 THR A C 1
ATOM 868 O O . THR A 1 109 ? -15.363 -6.770 31.641 1.00 87.62 109 THR A O 1
ATOM 871 N N . THR A 1 110 ? -17.122 -7.386 32.903 1.00 88.88 110 THR A N 1
ATOM 872 C CA . THR A 1 110 ? -17.253 -6.127 33.652 1.00 88.88 110 THR A CA 1
ATOM 873 C C . THR A 1 110 ? -17.463 -6.394 35.138 1.00 88.88 110 THR A C 1
ATOM 875 O O . THR A 1 110 ? -17.691 -7.532 35.547 1.00 88.88 110 THR A O 1
ATOM 878 N N . ASP A 1 111 ? -17.479 -5.340 35.953 1.00 85.88 111 ASP A N 1
ATOM 879 C CA . ASP A 1 111 ? -17.851 -5.420 37.370 1.00 85.88 111 ASP A CA 1
ATOM 880 C C . ASP A 1 111 ? -19.311 -5.857 37.613 1.00 85.88 111 ASP A C 1
ATOM 882 O O . ASP A 1 111 ? -19.664 -6.224 38.733 1.00 85.88 111 ASP A O 1
ATOM 886 N N . LYS A 1 112 ? -20.157 -5.868 36.573 1.00 82.56 112 LYS A N 1
ATOM 887 C CA . LYS A 1 112 ? -21.575 -6.272 36.637 1.00 82.56 112 LYS A CA 1
ATOM 888 C C . LYS A 1 112 ? -21.847 -7.709 36.176 1.00 82.56 112 LYS A C 1
ATOM 890 O O . LYS A 1 112 ? -22.974 -8.201 36.323 1.00 82.56 112 LYS A O 1
ATOM 895 N N . GLY A 1 113 ? -20.834 -8.376 35.627 1.00 87.44 113 GLY A N 1
ATOM 896 C CA . GLY A 1 113 ? -20.929 -9.739 35.111 1.00 87.44 113 GLY A CA 1
ATOM 897 C C . GLY A 1 113 ? -20.262 -9.917 33.752 1.00 87.44 113 GLY A C 1
ATOM 898 O O . GLY A 1 113 ? -19.549 -9.033 33.259 1.00 87.44 113 GLY A O 1
ATOM 899 N N . ILE A 1 114 ? -20.509 -11.082 33.157 1.00 88.69 114 ILE A N 1
ATOM 900 C CA . ILE A 1 114 ? -19.941 -11.505 31.877 1.00 88.69 114 ILE A CA 1
ATOM 901 C C . ILE A 1 114 ? -21.043 -11.513 30.818 1.00 88.69 114 ILE A C 1
ATOM 903 O O . ILE A 1 114 ? -22.105 -12.103 31.019 1.00 88.69 114 ILE A O 1
ATOM 907 N N . TYR A 1 115 ? -20.774 -10.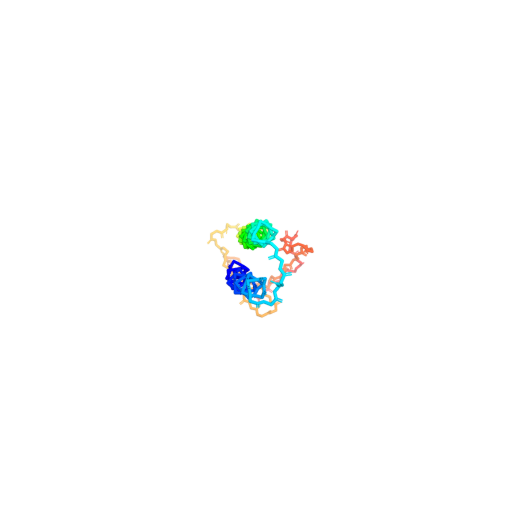895 29.671 1.00 89.44 115 TYR A N 1
ATOM 908 C CA . TYR A 1 115 ? -21.721 -10.730 28.575 1.00 89.44 115 TYR A CA 1
ATOM 909 C C . TYR A 1 115 ? -21.156 -11.265 27.257 1.00 89.44 115 TYR A C 1
ATOM 911 O O . TYR A 1 115 ? -19.954 -11.209 27.002 1.00 89.44 115 TYR A O 1
ATOM 919 N N . LYS A 1 116 ? -22.046 -11.758 26.399 1.00 89.69 116 LYS A N 1
ATOM 920 C CA . LYS A 1 116 ? -21.810 -12.066 24.993 1.00 89.69 116 LYS A CA 1
ATOM 921 C C . LYS A 1 116 ? -22.150 -10.828 24.172 1.00 89.69 116 LYS A C 1
ATOM 923 O O . LYS A 1 116 ? -23.280 -10.350 24.234 1.00 89.69 116 LYS A O 1
ATOM 928 N N . LEU A 1 117 ? -21.182 -10.315 23.422 1.00 88.69 117 LEU A N 1
ATOM 929 C CA . LEU A 1 117 ? -21.300 -9.123 22.5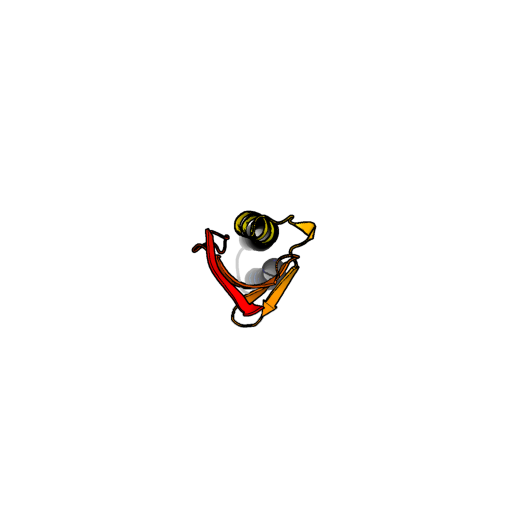93 1.00 88.69 117 LEU A CA 1
ATOM 930 C C . LEU A 1 117 ? -21.122 -9.475 21.119 1.00 88.69 117 LEU A C 1
ATOM 932 O O . LEU A 1 117 ? -20.112 -10.054 20.723 1.00 88.69 117 LEU A O 1
ATOM 936 N N . THR A 1 118 ? -22.079 -9.039 20.309 1.00 88.06 118 THR A N 1
ATOM 937 C CA . THR A 1 118 ? -21.993 -9.055 18.846 1.00 88.06 118 THR A CA 1
ATOM 938 C C . THR A 1 118 ? -22.096 -7.619 18.346 1.00 88.06 118 THR A C 1
ATOM 940 O O . THR A 1 118 ? -22.933 -6.845 18.820 1.00 88.06 118 THR A O 1
ATOM 943 N N . LEU A 1 119 ? -21.210 -7.236 17.430 1.00 86.00 119 LEU A N 1
ATOM 944 C CA . LEU A 1 119 ? -21.074 -5.864 16.945 1.00 86.00 119 LEU A CA 1
ATOM 945 C C . LEU A 1 119 ? -21.544 -5.761 15.498 1.00 86.00 119 LEU A C 1
ATOM 947 O O . LEU A 1 119 ? -21.275 -6.647 14.692 1.00 86.00 119 LEU A O 1
ATOM 951 N N . LEU A 1 120 ? -22.206 -4.651 15.176 1.00 87.12 120 LEU A N 1
ATOM 952 C CA . LEU A 1 120 ? -22.542 -4.292 13.804 1.00 87.12 120 LEU A CA 1
ATOM 953 C C . LEU A 1 120 ? -21.430 -3.425 13.235 1.00 87.12 120 LEU A C 1
ATOM 955 O O . LEU A 1 120 ? -21.075 -2.403 13.828 1.00 87.12 120 LEU A O 1
ATOM 959 N N . TYR A 1 121 ? -20.951 -3.795 12.055 1.00 83.88 121 TYR A N 1
ATOM 960 C CA . TYR A 1 121 ? -20.052 -2.975 11.256 1.00 83.88 121 TYR A CA 1
ATOM 961 C C . TYR A 1 121 ? -20.785 -2.474 10.012 1.00 83.88 121 TYR A C 1
ATOM 963 O O . TYR A 1 121 ? -21.734 -3.105 9.546 1.00 83.88 121 TYR A O 1
ATOM 971 N N . ASP A 1 122 ? -20.391 -1.309 9.514 1.00 83.88 122 ASP A N 1
ATOM 972 C CA . ASP A 1 122 ? -20.825 -0.825 8.208 1.00 83.88 122 ASP A CA 1
ATOM 973 C C . ASP A 1 122 ? -20.016 -1.469 7.068 1.00 83.88 122 ASP A C 1
ATOM 975 O O . ASP A 1 122 ? -19.048 -2.197 7.299 1.00 83.88 122 ASP A O 1
ATOM 979 N N . ASP A 1 123 ? -20.392 -1.165 5.823 1.00 80.75 123 ASP A N 1
ATOM 980 C CA . ASP A 1 123 ? -19.728 -1.682 4.616 1.00 80.75 123 ASP A CA 1
ATOM 981 C C . ASP A 1 123 ? -18.259 -1.225 4.488 1.00 80.75 123 ASP A C 1
ATOM 983 O O . ASP A 1 123 ? -17.517 -1.727 3.645 1.00 80.75 123 ASP A O 1
ATOM 987 N N . THR A 1 124 ? -17.822 -0.274 5.322 1.00 77.81 124 THR A N 1
ATOM 988 C CA . THR A 1 124 ? -16.441 0.229 5.397 1.00 77.81 124 THR A CA 1
ATOM 989 C C . THR A 1 124 ? -15.651 -0.372 6.564 1.00 77.81 124 THR A C 1
ATOM 991 O O . THR A 1 124 ? -14.515 0.030 6.815 1.00 77.81 124 THR A O 1
ATOM 994 N N . GLY A 1 125 ? -16.241 -1.330 7.289 1.00 75.44 125 GLY A N 1
ATOM 995 C CA . GLY A 1 125 ? -15.642 -1.967 8.459 1.00 75.44 125 GLY A CA 1
ATOM 996 C C . GLY A 1 125 ? -15.635 -1.085 9.709 1.00 75.44 125 GLY A C 1
ATOM 997 O O . GLY A 1 125 ? -14.989 -1.437 10.695 1.00 75.44 125 GLY A O 1
ATOM 998 N N . ARG A 1 126 ? -16.326 0.061 9.709 1.00 80.75 126 ARG A N 1
ATOM 999 C CA . ARG A 1 126 ? -16.467 0.917 10.894 1.00 80.75 126 ARG A CA 1
ATOM 1000 C C . ARG A 1 126 ? -17.560 0.398 11.798 1.00 80.75 126 ARG A C 1
ATOM 1002 O O . ARG A 1 126 ? -18.565 -0.144 11.346 1.00 80.75 126 ARG A O 1
ATOM 1009 N N . LEU A 1 127 ? -17.366 0.588 13.092 1.00 82.75 127 LEU A N 1
ATOM 1010 C CA . LEU A 1 127 ? -18.340 0.182 14.081 1.00 82.75 127 LEU A CA 1
ATOM 1011 C C . LEU A 1 127 ? -19.619 1.025 13.962 1.00 82.75 127 LEU A C 1
ATOM 1013 O O . LEU A 1 127 ? -19.604 2.237 14.142 1.00 82.75 127 LEU A O 1
ATOM 1017 N N . LYS A 1 128 ? -20.748 0.370 13.686 1.00 85.25 128 LYS A N 1
ATOM 1018 C CA . LYS A 1 128 ? -22.071 1.004 13.608 1.00 85.25 128 LYS A CA 1
ATOM 1019 C C . LYS A 1 128 ? -22.799 0.968 14.950 1.00 85.25 128 LYS A C 1
ATOM 1021 O O . LYS A 1 128 ? -23.591 1.858 15.252 1.00 85.25 128 LYS A O 1
ATOM 1026 N N . GLY A 1 129 ? -22.556 -0.070 15.748 1.00 83.88 129 GLY A N 1
ATOM 1027 C CA . GLY A 1 129 ? -23.160 -0.215 17.066 1.00 83.88 129 GLY A CA 1
ATOM 1028 C C . GLY A 1 129 ? -23.130 -1.642 17.597 1.00 83.88 129 GLY A C 1
ATOM 1029 O O . GLY A 1 129 ? -22.418 -2.510 17.095 1.00 83.88 129 GLY A O 1
ATOM 1030 N N . ILE A 1 130 ? -23.925 -1.875 18.638 1.00 86.81 130 ILE A N 1
ATOM 1031 C CA . ILE A 1 130 ? -24.077 -3.180 19.283 1.00 86.81 130 ILE A CA 1
ATOM 1032 C C . ILE A 1 130 ? -25.306 -3.869 18.695 1.00 86.81 130 ILE A C 1
ATOM 1034 O O . ILE A 1 130 ? -26.408 -3.340 18.849 1.00 86.81 130 ILE A O 1
ATOM 1038 N N . ASP A 1 131 ? -25.110 -5.037 18.081 1.00 86.25 131 ASP A N 1
ATOM 1039 C CA . ASP A 1 131 ? -26.200 -5.901 17.621 1.00 86.25 131 ASP A CA 1
ATOM 1040 C C . ASP A 1 131 ? -26.884 -6.549 18.829 1.00 86.25 131 ASP A C 1
ATOM 1042 O O . ASP A 1 131 ? -28.014 -6.231 19.197 1.00 86.25 131 ASP A O 1
ATOM 1046 N N . THR A 1 132 ? -26.114 -7.378 19.532 1.00 85.69 132 THR A N 1
ATOM 1047 C CA . THR A 1 132 ? -26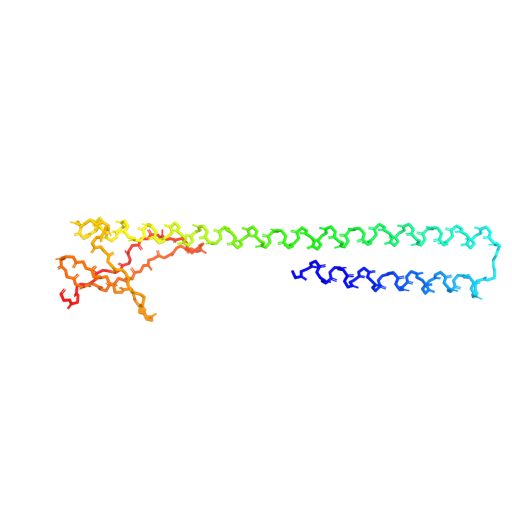.598 -8.228 20.614 1.00 85.69 132 THR A CA 1
ATOM 1048 C C . THR A 1 132 ? -25.673 -8.094 21.820 1.00 85.69 132 THR A C 1
ATOM 1050 O O . THR A 1 132 ? -24.448 -8.103 21.678 1.00 85.69 132 THR A O 1
ATOM 1053 N N . LEU A 1 133 ? -26.259 -7.946 23.011 1.00 87.44 133 LEU A N 1
ATOM 1054 C CA . LEU A 1 133 ? -25.547 -7.921 24.289 1.00 87.44 133 LEU A CA 1
ATOM 1055 C C . LEU A 1 133 ? -26.329 -8.745 25.314 1.00 87.44 133 LEU A C 1
ATOM 1057 O O . LEU A 1 133 ? -27.303 -8.264 25.891 1.00 87.44 133 LEU A O 1
ATOM 1061 N N . GLU A 1 134 ? -25.900 -9.983 25.527 1.00 87.38 134 GLU A N 1
ATOM 1062 C CA . GLU A 1 134 ? -26.597 -10.952 26.376 1.00 87.38 134 GLU A CA 1
ATOM 1063 C C . GLU A 1 134 ? -25.755 -11.315 27.591 1.00 87.38 134 GLU A C 1
ATOM 1065 O O . GLU A 1 134 ? -24.561 -11.576 27.474 1.00 87.38 134 GLU A O 1
ATOM 1070 N N . LYS A 1 135 ? -26.363 -11.342 28.778 1.00 86.62 135 LYS A N 1
ATOM 1071 C CA . LYS A 1 135 ? -25.660 -11.734 30.001 1.00 86.62 135 LYS A CA 1
ATOM 1072 C C . LYS A 1 135 ? -25.498 -13.256 30.041 1.00 86.62 135 LYS A C 1
ATOM 1074 O O . LYS A 1 135 ? -26.480 -13.977 29.912 1.00 86.62 135 LYS A O 1
ATOM 1079 N N . ILE A 1 136 ? -24.267 -13.720 30.244 1.00 85.00 136 ILE A N 1
ATOM 1080 C CA . ILE A 1 136 ? -23.923 -15.143 30.369 1.00 85.00 136 ILE A CA 1
ATOM 1081 C C . ILE A 1 136 ? -23.822 -15.538 31.851 1.00 85.00 136 ILE A C 1
ATOM 1083 O O . ILE A 1 136 ? -24.305 -16.602 32.226 1.00 85.00 136 ILE A O 1
ATOM 1087 N N . TYR A 1 137 ? -23.212 -14.678 32.680 1.00 69.44 137 TYR A N 1
ATOM 1088 C CA . TYR A 1 137 ? -23.005 -14.874 34.124 1.00 69.44 137 TYR A CA 1
ATOM 1089 C C . TYR A 1 137 ? -23.162 -13.562 34.892 1.00 69.44 137 TYR A C 1
ATOM 1091 O O . TYR A 1 137 ? -22.611 -12.534 34.434 1.00 69.44 137 TYR A O 1
#

pLDDT: mean 84.57, std 4.55, range [62.81, 91.56]

Organism: Bacillus cereus (strain G9842) (NCBI:txid405531)

Sequence (137 aa):
MYSLLSLLSMFIMIILIILVIHGIVTMMDRDSWIKGTLITISVMLGSVSCYFIYSEGRSADAAIIESYKQEAKIQENNQVEQYKLVADKLQTQVDKVILEDIEDYKKVTTDKGIYKLTLLYDDTGRLKGIDTLEKIY

Foldseek 3Di:
DLLVVLVVVLVVLVVVLVVVLVCLVPPDPDDPVVSVVVNVVSVVVSVVVSVVSNVVSVVVVVVVVVVVVVVVVLVVVQVVVVLVQVCVVVVHDSVQWDWDDDPQFIWTQGPVAIWTWDFDADPVRHTPHTDDIGGPD

Secondary structure (DSSP, 8-state):
-HHHHHHHHHHHHHHHHHHHHHHHHHH--S-HHHHHHHHHHHHHHHHHHHHHHHHHHHHHHHHHHHHHHHHHHHHHHHHHHHHHHHHHHHT--GGG-EEEEETTEEEEEETTEEEEEEEEE-TTS-EEEEEEEEE--